Protein AF-A0A956H4W5-F1 (afdb_monomer)

Nearest PDB structures (foldseek):
  6jhk-assembly1_A  TM=6.057E-01  e=5.760E-03  Bacillus subtilis
  6qcm-assembly1_d  TM=6.152E-01  e=5.196E-02  Listeria monocytogenes EGD-e
  3m5c-assembly1_A  TM=5.146E-01  e=3.423E-01  Xanthomonas campestris pv. campestris
  4ils-assembly1_A  TM=4.799E-01  e=8.440E+00  synthetic construct

Solvent-accessible surface area (backbone atoms only — not comparable to full-atom values): 8566 Å² total; per-residue (Å²): 139,81,84,79,77,79,75,80,75,76,72,65,87,76,47,70,51,75,44,60,39,27,44,33,36,46,35,75,52,54,54,48,60,66,40,42,52,54,49,50,53,53,48,51,59,54,18,68,73,63,62,27,29,30,37,42,38,35,40,75,34,71,71,67,70,59,50,73,67,31,48,48,52,53,23,51,47,52,76,76,45,54,55,59,65,31,39,33,36,29,40,71,77,69,52,74,60,53,42,50,52,54,50,52,53,47,49,66,40,42,66,91,51,95,48,53,71,51,68,32,77,40,62,63,63,38,29,49,49,48,52,74,72,38,94,31,78,54,54,46,65,58,41,33,50,52,54,52,53,59,70,73,111

Secondary structure (DSSP, 8-state):
---------------EEEETTEEEEEESS---HHHHHHHHHHHHHHHHHHSSEEEEEEES---SPPPHHHHHHHHHHHHHSSPEEEEEEEE-S-HHHHHHHHHHHHHHHSTTS---EEEESSHHHHHHHHHHHS--SS-HHHHHHHHHHHHH-

Radius of gyration: 15.81 Å; Cα contacts (8 Å, |Δi|>4): 255; chains: 1; bounding box: 32×45×54 Å

Foldseek 3Di:
DDPPPPDPPPQPDWLWDADQQEIEGEAADADDQSNLLVSLVVNQVSCVVVLEHEYEYEDPDCPPPYDPNSLVSLLVSQVPGRYYAAYEYAYADDCVVVFVSVVVSVCSSCVVPPHHYYYDNALLVRLVVRVVRDPRRHHSVSSSVRNVVSVVD

Mean predicted aligned error: 5.59 Å

pLDDT: mean 88.81, std 14.63, range [37.28, 98.62]

Structure (mmCIF, N/CA/C/O backbone):
data_AF-A0A956H4W5-F1
#
_entry.id   AF-A0A956H4W5-F1
#
loop_
_atom_site.group_PDB
_atom_site.id
_atom_site.type_symbol
_atom_site.label_atom_id
_atom_site.label_alt_id
_atom_site.label_comp_id
_atom_site.label_asym_id
_atom_site.label_entity_id
_atom_site.label_seq_id
_atom_site.pdbx_PDB_ins_code
_atom_site.Cartn_x
_atom_site.Cartn_y
_atom_site.Cartn_z
_atom_site.occupancy
_atom_site.B_iso_or_equiv
_atom_site.auth_seq_id
_atom_site.auth_comp_id
_atom_site.auth_asym_id
_atom_site.auth_atom_id
_atom_site.pdbx_PDB_model_num
ATOM 1 N N . MET A 1 1 ? 9.056 26.688 -39.642 1.00 39.94 1 MET A N 1
ATOM 2 C CA . MET A 1 1 ? 7.882 26.020 -39.039 1.00 39.94 1 MET A CA 1
ATOM 3 C C . MET A 1 1 ? 8.343 24.719 -38.399 1.00 39.94 1 MET A C 1
ATOM 5 O O . MET A 1 1 ? 8.492 23.730 -39.100 1.00 39.94 1 MET A O 1
ATOM 9 N N . GLY A 1 2 ? 8.666 24.740 -37.104 1.00 38.41 2 GLY A N 1
ATOM 10 C CA . GLY A 1 2 ? 8.988 23.532 -36.342 1.00 38.41 2 GLY A CA 1
ATOM 11 C C . GLY A 1 2 ? 7.739 23.070 -35.604 1.00 38.41 2 GLY A C 1
ATOM 12 O O . GLY A 1 2 ? 7.255 23.785 -34.730 1.00 38.41 2 GLY A O 1
ATOM 13 N N . ALA A 1 3 ? 7.186 21.922 -35.987 1.00 41.06 3 ALA A N 1
ATOM 14 C CA . ALA A 1 3 ? 6.088 21.306 -35.259 1.00 41.06 3 ALA A CA 1
ATOM 15 C C . ALA A 1 3 ? 6.621 20.817 -33.905 1.00 41.06 3 ALA A C 1
ATOM 17 O O . ALA A 1 3 ? 7.386 19.856 -33.834 1.00 41.06 3 ALA A O 1
ATOM 18 N N . SER A 1 4 ? 6.246 21.516 -32.834 1.00 41.16 4 SER A N 1
ATOM 19 C CA . SER A 1 4 ? 6.482 21.066 -31.466 1.00 41.16 4 SER A CA 1
ATOM 20 C C . SER A 1 4 ? 5.605 19.839 -31.225 1.00 41.16 4 SER A C 1
ATOM 22 O O . SER A 1 4 ? 4.394 19.948 -31.037 1.00 41.16 4 SER A O 1
ATOM 24 N N . SER A 1 5 ? 6.209 18.654 -31.320 1.00 43.09 5 SER A N 1
ATOM 25 C CA . SER A 1 5 ? 5.575 17.381 -30.988 1.00 43.09 5 SER A CA 1
ATOM 26 C C . SER A 1 5 ? 5.311 17.350 -29.483 1.00 43.09 5 SER A C 1
ATOM 28 O O . SER A 1 5 ? 6.154 16.895 -28.709 1.00 43.09 5 SER A O 1
ATOM 30 N N . GLN A 1 6 ? 4.141 17.833 -29.061 1.00 40.66 6 GLN A N 1
ATOM 31 C CA . GLN A 1 6 ? 3.612 17.598 -27.721 1.00 40.66 6 GLN A CA 1
ATOM 32 C C . GLN A 1 6 ? 3.453 16.085 -27.529 1.00 40.66 6 GLN A C 1
ATOM 34 O O . GLN A 1 6 ? 2.461 15.489 -27.944 1.00 40.66 6 GLN A O 1
ATOM 39 N N . ARG A 1 7 ? 4.455 15.441 -26.917 1.00 40.69 7 ARG A N 1
ATOM 40 C CA . ARG A 1 7 ? 4.288 14.091 -26.377 1.00 40.69 7 ARG A CA 1
ATOM 41 C C . ARG A 1 7 ? 3.245 14.205 -25.273 1.00 40.69 7 ARG A C 1
ATOM 43 O O . ARG A 1 7 ? 3.526 14.774 -24.222 1.00 40.69 7 ARG A O 1
ATOM 50 N N . ARG A 1 8 ? 2.040 13.694 -25.523 1.00 37.28 8 ARG A N 1
ATOM 51 C CA . ARG A 1 8 ? 1.097 13.356 -24.456 1.00 37.28 8 ARG A CA 1
ATOM 52 C C . ARG A 1 8 ? 1.816 12.347 -23.564 1.00 37.28 8 ARG A 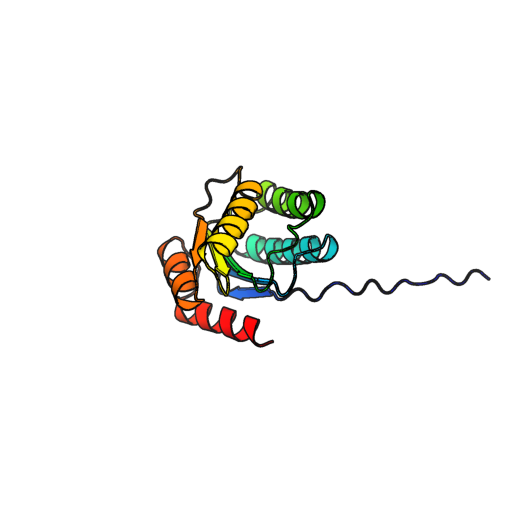C 1
ATOM 54 O O . ARG A 1 8 ? 2.016 11.206 -23.965 1.00 37.28 8 ARG A O 1
ATOM 61 N N . ILE A 1 9 ? 2.282 12.797 -22.407 1.00 39.41 9 ILE A N 1
ATOM 62 C CA . ILE A 1 9 ? 2.703 11.897 -21.340 1.00 39.41 9 ILE A CA 1
ATOM 63 C C . ILE A 1 9 ? 1.389 11.416 -20.731 1.00 39.41 9 ILE A C 1
ATOM 65 O O . ILE A 1 9 ? 0.748 12.153 -19.983 1.00 39.41 9 ILE A O 1
ATOM 69 N N . GLU A 1 10 ? 0.919 10.241 -21.148 1.00 41.47 10 GLU A N 1
ATOM 70 C CA . GLU A 1 10 ? -0.130 9.550 -20.403 1.00 41.47 10 GLU A CA 1
ATOM 71 C C . GLU A 1 10 ? 0.459 9.218 -19.035 1.00 41.47 10 GLU A C 1
ATOM 73 O O . GLU A 1 10 ? 1.359 8.389 -18.911 1.00 41.47 10 GLU A O 1
ATOM 78 N N . VAL A 1 11 ? 0.016 9.952 -18.015 1.00 52.09 11 VAL A N 1
ATOM 79 C CA . VAL A 1 11 ? 0.357 9.638 -16.631 1.00 52.09 11 VAL A CA 1
ATOM 80 C C . VAL A 1 11 ? -0.274 8.278 -16.341 1.00 52.09 11 VAL A C 1
ATOM 82 O O . VAL A 1 11 ? -1.480 8.131 -16.564 1.00 52.09 11 VAL A O 1
ATOM 85 N N . PRO A 1 12 ? 0.497 7.277 -15.887 1.00 59.44 12 PRO A N 1
ATOM 86 C CA . PRO A 1 12 ? -0.064 5.972 -15.587 1.00 59.44 12 PRO A CA 1
ATOM 87 C C . PRO A 1 12 ? -1.204 6.117 -14.575 1.00 59.44 12 PRO A C 1
ATOM 89 O O . PRO A 1 12 ? -1.097 6.859 -13.595 1.00 59.44 12 PRO A O 1
ATOM 92 N N . VAL A 1 13 ? -2.312 5.417 -14.830 1.00 74.50 13 VAL A N 1
ATOM 93 C CA . VAL A 1 13 ? -3.465 5.394 -13.927 1.00 74.50 13 VAL A CA 1
ATOM 94 C C . VAL A 1 13 ? -3.041 4.675 -12.648 1.00 74.50 13 VAL A C 1
ATOM 96 O O . VAL A 1 13 ? -2.997 3.447 -12.595 1.00 74.50 13 VAL A O 1
ATOM 99 N N . ILE A 1 14 ? -2.683 5.443 -11.619 1.00 88.12 14 ILE A N 1
ATOM 100 C CA . ILE A 1 14 ? -2.487 4.910 -10.272 1.00 88.12 14 ILE A CA 1
ATOM 101 C C . ILE A 1 14 ? -3.854 4.587 -9.669 1.00 88.12 14 ILE A C 1
ATOM 103 O O . ILE A 1 14 ? -4.790 5.383 -9.759 1.00 88.12 14 ILE A O 1
ATOM 107 N N . ARG A 1 15 ? -3.978 3.420 -9.037 1.00 92.62 15 ARG A N 1
ATOM 108 C CA . ARG A 1 15 ? -5.190 3.030 -8.310 1.00 92.62 15 ARG A CA 1
ATOM 109 C C . ARG A 1 15 ? -4.938 3.219 -6.830 1.00 92.62 15 ARG A C 1
ATOM 111 O O . ARG A 1 15 ? -4.323 2.372 -6.183 1.00 92.62 15 ARG A O 1
ATOM 118 N N . VAL A 1 16 ? -5.391 4.360 -6.328 1.00 93.88 16 VAL A N 1
ATOM 119 C CA . VAL A 1 16 ? -5.240 4.756 -4.932 1.00 93.88 16 VAL A CA 1
ATOM 120 C C . VAL A 1 16 ? -6.595 5.159 -4.368 1.00 93.88 16 VAL A C 1
ATOM 122 O O . VAL A 1 16 ? -7.345 5.884 -5.017 1.00 93.88 16 VAL A O 1
ATOM 125 N N . ALA A 1 17 ? -6.865 4.737 -3.139 1.00 95.00 17 ALA A N 1
ATOM 126 C CA . ALA A 1 17 ? -7.949 5.236 -2.308 1.00 95.00 17 ALA A CA 1
ATOM 127 C C . ALA A 1 17 ? -7.407 5.650 -0.934 1.00 95.00 17 ALA A C 1
ATOM 129 O O . ALA A 1 17 ? -6.260 5.369 -0.572 1.00 95.00 17 ALA A O 1
ATOM 130 N N . THR A 1 18 ? -8.247 6.329 -0.162 1.00 94.25 18 THR A N 1
ATOM 131 C CA . THR A 1 18 ? -7.941 6.749 1.207 1.00 94.25 18 THR A CA 1
ATOM 132 C C . THR A 1 18 ? -9.079 6.337 2.125 1.00 94.25 18 THR A C 1
ATOM 134 O O . THR A 1 18 ? -10.240 6.558 1.787 1.00 94.25 18 THR A O 1
ATOM 137 N N . CYS A 1 19 ? -8.754 5.784 3.288 1.00 96.69 19 CYS A N 1
ATOM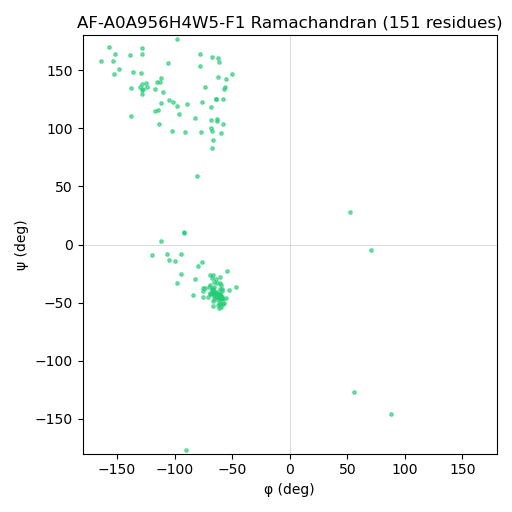 138 C CA . CYS A 1 19 ? -9.717 5.462 4.338 1.00 96.69 19 CYS A CA 1
ATO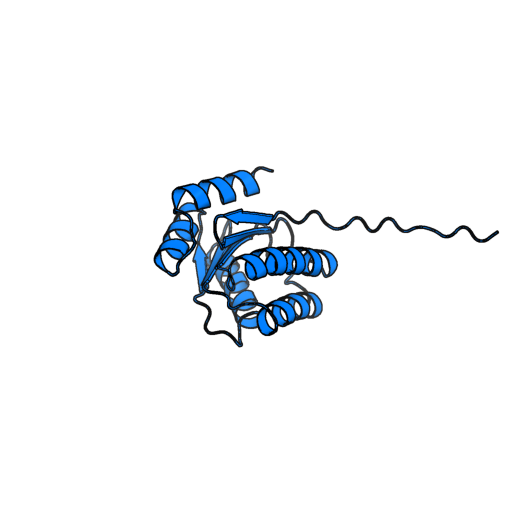M 139 C C . CYS A 1 19 ? -9.092 5.873 5.675 1.00 96.69 19 CYS A C 1
ATOM 141 O O . CYS A 1 19 ? -8.058 5.325 6.053 1.00 96.69 19 CYS A O 1
ATOM 143 N N . GLY A 1 20 ? -9.624 6.912 6.325 1.00 95.75 20 GLY A N 1
ATOM 144 C CA . GLY A 1 20 ? -8.930 7.565 7.441 1.00 95.75 20 GLY A CA 1
ATOM 145 C C . GLY A 1 20 ? -7.527 8.050 7.037 1.00 95.75 20 GLY A C 1
ATOM 146 O O . GLY A 1 20 ? -7.382 8.730 6.017 1.00 95.75 20 GLY A O 1
ATOM 147 N N . ASN A 1 21 ? -6.493 7.669 7.796 1.00 96.62 21 ASN A N 1
ATOM 148 C CA . ASN A 1 21 ? -5.081 7.927 7.458 1.00 96.62 21 ASN A CA 1
ATOM 149 C C . ASN A 1 21 ? -4.419 6.786 6.649 1.00 96.62 21 ASN A C 1
ATOM 151 O O . ASN A 1 21 ? -3.195 6.770 6.487 1.00 96.62 21 ASN A O 1
ATOM 155 N N . VAL A 1 22 ? -5.196 5.816 6.152 1.00 98.12 22 VAL A N 1
ATOM 156 C CA . VAL A 1 22 ? -4.678 4.666 5.402 1.00 98.12 22 VAL A CA 1
ATOM 157 C C . VAL A 1 22 ? -4.602 4.984 3.910 1.00 98.12 22 VAL A C 1
ATOM 159 O O . VAL A 1 22 ? -5.611 5.265 3.259 1.00 98.12 22 VAL A O 1
ATOM 162 N N . HIS A 1 23 ? -3.397 4.891 3.354 1.00 97.38 23 HIS A N 1
ATOM 163 C CA . HIS A 1 23 ? -3.131 4.913 1.922 1.00 97.38 23 HIS A CA 1
ATOM 164 C C . HIS A 1 23 ? -3.361 3.516 1.342 1.00 97.38 23 HIS A C 1
ATOM 166 O O . HIS A 1 23 ? -2.591 2.590 1.609 1.00 97.38 23 HIS A O 1
ATOM 172 N N . VAL A 1 24 ? -4.430 3.356 0.566 1.00 97.88 24 VAL A N 1
ATOM 173 C CA . VAL A 1 24 ? -4.800 2.075 -0.040 1.00 97.88 24 VAL A CA 1
ATOM 174 C C . VAL A 1 24 ? -4.364 2.084 -1.497 1.00 97.88 24 VAL A C 1
ATOM 176 O O . VAL A 1 24 ? -4.789 2.950 -2.256 1.00 97.88 24 VAL A O 1
ATOM 179 N N . VAL A 1 25 ? -3.531 1.126 -1.899 1.00 96.56 25 VAL A N 1
ATOM 180 C CA . VAL A 1 25 ? -2.949 1.061 -3.248 1.00 96.56 25 VAL A CA 1
ATOM 181 C C . VAL A 1 25 ? -3.276 -0.277 -3.894 1.00 96.56 25 VAL A C 1
ATOM 183 O O . VAL A 1 25 ? -3.100 -1.326 -3.277 1.00 96.56 25 VAL A O 1
ATOM 186 N N . HIS A 1 26 ? -3.689 -0.265 -5.161 1.00 95.19 26 HIS A N 1
ATOM 187 C CA . HIS A 1 26 ? -3.801 -1.469 -5.987 1.00 95.19 26 HIS A CA 1
ATOM 188 C C . HIS A 1 26 ? -2.793 -1.432 -7.137 1.00 95.19 26 HIS A C 1
ATOM 190 O O . HIS A 1 26 ? -2.975 -0.747 -8.139 1.00 95.19 26 HIS A O 1
ATOM 196 N N . GLN A 1 27 ? -1.713 -2.195 -6.997 1.00 92.38 27 GLN A N 1
ATOM 197 C CA . GLN A 1 27 ? -0.663 -2.305 -8.002 1.00 92.38 27 GLN A CA 1
ATOM 198 C C . GLN A 1 27 ? -0.957 -3.467 -8.964 1.00 92.38 27 GLN A C 1
ATOM 200 O O . GLN A 1 27 ? -0.636 -4.630 -8.703 1.00 92.38 27 GLN A O 1
ATOM 205 N N . LEU A 1 28 ? -1.556 -3.127 -10.111 1.00 90.75 28 LEU A N 1
ATOM 206 C CA . LEU A 1 28 ? -1.818 -4.052 -11.228 1.00 90.75 28 LEU A CA 1
ATOM 207 C C . LEU A 1 28 ? -0.536 -4.509 -11.944 1.00 90.75 28 LEU A C 1
ATOM 209 O O . LEU A 1 28 ? -0.483 -5.569 -12.574 1.00 90.75 28 LEU A O 1
ATOM 213 N N . GLN A 1 29 ? 0.497 -3.674 -11.880 1.00 90.75 29 GLN A N 1
ATOM 214 C CA . GLN A 1 29 ? 1.774 -3.866 -12.546 1.00 90.75 29 GLN A CA 1
ATOM 215 C C . GLN A 1 29 ? 2.916 -3.475 -11.617 1.00 90.75 29 GLN A C 1
ATOM 217 O O . GLN A 1 29 ? 2.721 -2.755 -10.640 1.00 90.75 29 GLN A O 1
ATOM 222 N N . VAL A 1 30 ? 4.117 -3.927 -11.963 1.00 91.62 30 VAL A N 1
ATOM 223 C CA . VAL A 1 30 ? 5.340 -3.459 -11.314 1.00 91.62 30 VAL A CA 1
ATOM 224 C C . VAL A 1 30 ? 5.490 -1.964 -11.625 1.00 91.62 30 VAL A C 1
ATOM 226 O O . VAL A 1 30 ? 5.479 -1.617 -12.809 1.00 91.62 30 VAL A O 1
ATOM 229 N N . PRO A 1 31 ? 5.619 -1.088 -10.612 1.00 92.25 31 PRO A N 1
ATOM 230 C CA . PRO A 1 31 ? 5.753 0.346 -10.828 1.00 92.25 31 PRO A CA 1
ATOM 231 C C . PRO A 1 31 ? 6.942 0.701 -11.722 1.00 92.25 31 PRO A C 1
ATOM 233 O O . PRO A 1 31 ? 8.059 0.221 -11.511 1.00 92.25 31 PRO A O 1
ATOM 236 N N . ASP A 1 32 ? 6.700 1.582 -12.690 1.00 92.88 32 ASP A N 1
ATOM 237 C CA . ASP A 1 32 ? 7.753 2.344 -13.350 1.00 92.88 32 ASP A CA 1
ATOM 238 C C . ASP A 1 32 ? 7.994 3.672 -12.613 1.00 92.88 32 ASP A C 1
ATOM 240 O O . ASP A 1 32 ? 7.425 3.947 -11.551 1.00 92.88 32 ASP A O 1
ATOM 244 N N . PHE A 1 33 ? 8.893 4.490 -13.153 1.00 91.81 33 PHE A N 1
ATOM 245 C CA . PHE A 1 33 ? 9.303 5.736 -12.516 1.00 91.81 33 PHE A CA 1
ATOM 246 C C . PHE A 1 33 ? 8.163 6.760 -12.406 1.00 91.81 33 PHE A C 1
ATOM 248 O O . PHE A 1 33 ? 8.021 7.411 -11.370 1.00 91.81 33 PHE A O 1
ATOM 255 N N . GLU A 1 34 ? 7.332 6.892 -13.443 1.00 91.94 34 GLU A N 1
ATOM 256 C CA . GLU A 1 34 ? 6.225 7.854 -13.442 1.00 91.94 34 GLU A CA 1
ATOM 257 C C . GLU A 1 34 ? 5.085 7.385 -12.534 1.00 91.94 34 GLU A C 1
ATOM 259 O O . GLU A 1 34 ? 4.526 8.193 -11.790 1.00 91.94 34 GLU A O 1
ATOM 264 N N . TYR A 1 35 ? 4.808 6.077 -12.503 1.00 92.81 35 TYR A N 1
ATOM 265 C CA . TYR A 1 35 ? 3.881 5.473 -11.550 1.00 92.81 35 TYR A CA 1
ATOM 266 C C . TYR A 1 35 ? 4.318 5.755 -10.112 1.00 92.81 35 TYR A C 1
ATOM 268 O O . TYR A 1 35 ? 3.527 6.262 -9.317 1.00 92.81 35 TYR A O 1
ATOM 276 N N . ALA A 1 36 ? 5.585 5.484 -9.783 1.00 94.19 36 ALA A N 1
ATOM 277 C CA . ALA A 1 36 ? 6.108 5.688 -8.436 1.00 94.19 36 ALA A CA 1
ATOM 278 C C . ALA A 1 36 ? 6.004 7.153 -8.000 1.00 94.19 36 ALA A C 1
ATOM 280 O O . ALA A 1 36 ? 5.561 7.442 -6.892 1.00 94.19 36 ALA A O 1
ATOM 281 N N . LYS A 1 37 ? 6.334 8.100 -8.886 1.00 94.56 37 LYS A N 1
ATOM 282 C CA . LYS A 1 37 ? 6.179 9.532 -8.594 1.00 94.56 37 LYS A CA 1
ATOM 283 C C . LYS A 1 37 ? 4.723 9.924 -8.359 1.00 94.56 37 LYS A C 1
ATOM 285 O O . LYS A 1 37 ? 4.447 10.694 -7.438 1.00 94.56 37 LYS A O 1
ATOM 290 N N . ALA A 1 38 ? 3.804 9.413 -9.174 1.00 93.19 38 ALA A N 1
ATOM 291 C CA . ALA A 1 38 ? 2.383 9.698 -9.032 1.00 93.19 38 ALA A CA 1
ATOM 292 C C . ALA A 1 38 ? 1.817 9.125 -7.718 1.00 93.19 38 ALA A C 1
ATOM 294 O O . ALA A 1 38 ? 1.116 9.839 -6.996 1.00 93.19 38 ALA A O 1
ATOM 295 N N . GLU A 1 39 ? 2.165 7.881 -7.372 1.00 94.31 39 GLU A N 1
ATOM 296 C CA . GLU A 1 39 ? 1.784 7.236 -6.108 1.00 94.31 39 GLU A CA 1
ATOM 297 C C . GLU A 1 39 ? 2.340 8.009 -4.905 1.00 94.31 39 GLU A C 1
ATOM 299 O O . GLU A 1 39 ? 1.585 8.405 -4.018 1.00 94.31 39 GLU A O 1
ATOM 304 N N . CYS A 1 40 ? 3.636 8.331 -4.911 1.00 94.75 40 CYS A N 1
ATOM 305 C CA . CYS A 1 40 ? 4.274 9.107 -3.849 1.00 94.75 40 CYS A CA 1
ATOM 306 C C . CYS A 1 40 ? 3.639 10.493 -3.659 1.00 94.75 40 CYS A C 1
ATOM 308 O O . CYS A 1 40 ? 3.477 10.960 -2.530 1.00 94.75 40 CYS A O 1
ATOM 310 N N . ALA A 1 41 ? 3.239 11.161 -4.745 1.00 93.06 41 ALA A N 1
ATOM 311 C CA . ALA A 1 41 ? 2.524 12.431 -4.657 1.00 93.06 41 ALA A CA 1
ATOM 312 C C . ALA A 1 41 ? 1.133 12.268 -4.020 1.00 93.06 41 ALA A C 1
ATOM 314 O O . ALA A 1 41 ? 0.697 13.141 -3.269 1.00 93.06 41 ALA A O 1
ATOM 315 N N . ALA A 1 42 ? 0.432 11.162 -4.295 1.00 91.94 42 ALA A N 1
ATOM 316 C CA . ALA A 1 42 ? -0.836 10.845 -3.642 1.00 91.94 42 ALA A CA 1
ATOM 317 C C . ALA A 1 42 ? -0.648 10.539 -2.149 1.00 91.94 42 ALA A C 1
ATOM 319 O O . ALA A 1 42 ? -1.401 11.063 -1.328 1.00 91.94 42 ALA A O 1
ATOM 320 N N . PHE A 1 43 ? 0.388 9.775 -1.798 1.00 93.94 43 PHE A N 1
ATOM 321 C CA . PHE A 1 43 ? 0.767 9.509 -0.412 1.00 93.94 43 PHE A CA 1
ATOM 322 C C . PHE A 1 43 ? 1.037 10.804 0.363 1.00 93.94 43 PHE A C 1
ATOM 324 O O . PHE A 1 43 ? 0.444 11.015 1.416 1.00 93.94 43 PHE A O 1
ATOM 331 N N . HIS A 1 44 ? 1.859 11.716 -0.170 1.00 92.25 44 HIS A N 1
ATOM 332 C CA . HIS A 1 44 ? 2.170 12.976 0.515 1.00 92.25 44 HIS A CA 1
ATOM 333 C C . HIS A 1 44 ? 0.938 13.851 0.761 1.00 92.25 44 HIS A C 1
ATOM 335 O O . HIS A 1 44 ? 0.844 14.469 1.820 1.00 92.25 44 HIS A O 1
ATOM 341 N N . ARG A 1 45 ? -0.012 13.899 -0.185 1.00 88.75 45 ARG A N 1
ATOM 342 C CA . ARG A 1 45 ? -1.267 14.644 0.011 1.00 88.75 45 ARG A CA 1
ATOM 343 C C . ARG A 1 45 ? -2.061 14.101 1.198 1.00 88.75 45 ARG A C 1
ATOM 345 O O . ARG A 1 45 ? -2.520 14.892 2.013 1.00 88.75 45 ARG A O 1
ATOM 352 N N . LEU A 1 46 ? -2.177 12.776 1.314 1.00 87.62 46 LEU A N 1
ATOM 353 C CA . LEU A 1 46 ? -2.848 12.135 2.447 1.00 87.62 46 LEU A CA 1
ATOM 354 C C . LEU A 1 46 ? -2.080 12.361 3.753 1.00 87.62 46 LEU A C 1
ATOM 356 O O . LEU A 1 46 ? -2.643 12.820 4.741 1.00 87.62 46 LEU A O 1
ATOM 360 N N . ALA A 1 47 ? -0.790 12.040 3.760 1.00 87.81 47 ALA A N 1
ATOM 361 C CA . ALA A 1 47 ? 0.024 12.092 4.964 1.00 87.81 47 ALA A CA 1
ATOM 362 C C . ALA A 1 47 ? 0.150 13.531 5.504 1.00 87.81 47 ALA A C 1
ATOM 364 O O . ALA A 1 47 ? 0.233 13.731 6.712 1.00 87.81 47 ALA A O 1
ATOM 365 N N . GLY A 1 48 ? 0.092 14.546 4.633 1.00 87.94 48 GLY A N 1
ATOM 366 C CA . GLY A 1 48 ? 0.025 15.953 5.032 1.00 87.94 48 GLY A CA 1
ATOM 367 C C . GLY A 1 48 ? -1.272 16.344 5.753 1.00 87.94 48 GLY A C 1
ATOM 368 O O . GLY A 1 48 ? -1.249 17.267 6.560 1.00 87.94 48 GLY A O 1
ATOM 369 N N . GLN A 1 49 ? -2.384 15.641 5.508 1.00 89.94 49 GLN A N 1
ATOM 370 C CA . GLN A 1 49 ? -3.662 15.881 6.189 1.00 89.94 49 GLN A CA 1
ATOM 371 C C . GLN A 1 49 ? -3.667 15.335 7.624 1.00 89.94 49 GLN A C 1
ATOM 373 O O . GLN A 1 49 ? -4.240 15.959 8.512 1.00 89.94 49 GLN A O 1
ATOM 378 N N . TRP A 1 50 ? -3.030 14.184 7.847 1.00 91.00 50 TRP A N 1
ATOM 379 C CA . TRP A 1 50 ? -3.076 13.456 9.123 1.00 91.00 50 TRP A CA 1
ATOM 380 C C . TRP A 1 50 ? -1.779 13.540 9.937 1.00 91.00 50 TRP A C 1
ATOM 382 O O . TRP A 1 50 ? -1.721 13.057 11.064 1.00 91.00 50 TRP A O 1
ATOM 392 N N . GLY A 1 51 ? -0.709 14.104 9.370 1.00 92.38 51 GLY A N 1
ATOM 393 C CA . GLY A 1 51 ? 0.625 14.143 9.982 1.00 92.38 51 GLY A CA 1
ATOM 394 C C . GLY A 1 51 ? 1.339 12.785 10.042 1.00 92.38 51 GLY A C 1
ATOM 395 O O . GLY A 1 51 ? 2.499 12.728 10.439 1.00 92.38 51 GLY A O 1
ATOM 396 N N . SER A 1 52 ? 0.674 11.703 9.637 1.00 94.12 52 SER A N 1
ATOM 397 C CA . SER A 1 52 ? 1.198 10.341 9.500 1.00 94.12 52 SER A CA 1
ATOM 398 C C . SER A 1 52 ? 0.334 9.562 8.506 1.00 94.12 52 SER A C 1
ATOM 400 O O . SER A 1 52 ? -0.735 10.035 8.108 1.00 94.12 52 SER A O 1
ATOM 402 N N . ALA A 1 53 ? 0.779 8.377 8.095 1.00 95.69 53 ALA A N 1
ATOM 403 C CA . ALA A 1 53 ? -0.041 7.490 7.280 1.00 95.69 53 ALA A CA 1
ATOM 404 C C . ALA A 1 53 ? 0.257 6.014 7.551 1.00 95.69 53 ALA A C 1
ATOM 406 O O . ALA A 1 53 ? 1.382 5.628 7.865 1.00 95.69 53 ALA A O 1
ATOM 407 N N . SER A 1 54 ? -0.752 5.176 7.365 1.00 97.50 54 SER A N 1
ATOM 408 C CA . SER A 1 54 ? -0.599 3.720 7.286 1.00 97.50 54 SER A CA 1
ATOM 409 C C . SER A 1 54 ? -0.767 3.290 5.835 1.00 97.50 54 SER A C 1
ATOM 411 O O . SER A 1 54 ? -1.392 4.004 5.054 1.00 97.50 54 SER A O 1
ATOM 413 N N . ILE A 1 55 ? -0.218 2.146 5.433 1.00 98.00 55 ILE A N 1
ATOM 414 C CA . ILE A 1 55 ? -0.264 1.730 4.026 1.00 98.00 55 ILE A CA 1
ATOM 415 C C . ILE A 1 55 ? -0.808 0.309 3.899 1.00 98.00 55 ILE A C 1
ATOM 417 O O . ILE A 1 55 ? -0.287 -0.614 4.523 1.00 98.00 55 ILE A O 1
ATOM 421 N N . LEU A 1 56 ? -1.800 0.131 3.025 1.00 98.38 56 LEU A N 1
ATOM 422 C CA . LEU A 1 56 ? -2.271 -1.169 2.551 1.00 98.38 56 LEU A CA 1
ATOM 423 C C . LEU A 1 56 ? -2.029 -1.254 1.043 1.00 98.38 56 LEU A C 1
ATOM 425 O O . LEU A 1 56 ? -2.644 -0.526 0.269 1.00 98.38 56 LEU A O 1
ATOM 429 N N . MET A 1 57 ? -1.154 -2.161 0.610 1.00 97.38 57 MET A N 1
ATOM 430 C CA . MET A 1 57 ? -0.878 -2.393 -0.811 1.00 97.38 57 MET A CA 1
ATOM 431 C C . MET A 1 57 ? -1.416 -3.746 -1.267 1.00 97.38 57 MET A C 1
ATOM 433 O O . MET A 1 57 ? -1.129 -4.773 -0.660 1.00 97.38 57 MET A O 1
ATOM 437 N N . MET A 1 58 ? -2.142 -3.775 -2.378 1.00 96.19 58 MET A N 1
ATOM 438 C CA . MET A 1 58 ? -2.573 -4.993 -3.059 1.00 96.19 58 MET A CA 1
ATOM 439 C C . MET A 1 58 ? -1.735 -5.193 -4.318 1.00 96.19 58 MET A C 1
ATOM 441 O O . MET A 1 58 ? -1.705 -4.317 -5.179 1.00 96.19 58 MET A O 1
ATOM 445 N N . PHE A 1 59 ? -1.084 -6.347 -4.440 1.00 93.62 59 PHE A N 1
ATOM 446 C CA . PHE A 1 59 ? -0.191 -6.655 -5.554 1.00 93.62 59 PHE A CA 1
ATOM 447 C C . PHE A 1 59 ? -0.778 -7.751 -6.437 1.00 93.62 59 PHE A C 1
ATOM 449 O O . PHE A 1 59 ? -0.965 -8.886 -5.984 1.00 93.62 59 PHE A O 1
ATOM 456 N N . ASP A 1 60 ? -0.968 -7.438 -7.717 1.00 91.25 60 ASP A N 1
ATOM 457 C CA . ASP A 1 60 ? -1.249 -8.455 -8.734 1.00 91.25 60 ASP A CA 1
ATOM 458 C C . ASP A 1 60 ? 0.039 -8.912 -9.440 1.00 91.25 60 ASP A C 1
ATOM 460 O O . ASP A 1 60 ? 0.128 -10.053 -9.898 1.00 91.25 60 ASP A O 1
ATOM 464 N N . LYS A 1 61 ? 1.076 -8.059 -9.479 1.00 88.12 61 LYS A N 1
ATOM 465 C CA . LYS A 1 61 ? 2.405 -8.392 -10.013 1.00 88.12 61 LYS A CA 1
ATOM 466 C C . LYS A 1 61 ? 3.526 -7.846 -9.135 1.00 88.12 61 LYS A C 1
ATOM 468 O O . LYS A 1 61 ? 3.530 -6.682 -8.763 1.00 88.12 61 LYS A O 1
ATOM 473 N N . LEU A 1 62 ? 4.517 -8.699 -8.879 1.00 86.62 62 LEU A N 1
ATOM 474 C CA . LEU A 1 62 ? 5.757 -8.361 -8.162 1.00 86.62 62 LEU A CA 1
ATOM 475 C C . LEU A 1 62 ? 7.014 -8.582 -9.015 1.00 86.62 62 LEU A C 1
ATOM 477 O O . LEU A 1 62 ? 8.112 -8.231 -8.589 1.00 86.62 62 LEU A O 1
ATOM 481 N N . LEU A 1 63 ? 6.854 -9.210 -10.186 1.00 87.81 63 LEU A N 1
ATOM 482 C CA . LEU A 1 63 ? 7.939 -9.564 -11.091 1.00 87.81 63 LEU A CA 1
ATOM 483 C C . LEU A 1 63 ? 7.703 -8.984 -12.496 1.00 87.81 63 LEU A C 1
ATOM 485 O O . LEU A 1 63 ? 6.568 -9.052 -12.982 1.00 87.81 63 LEU A O 1
ATOM 489 N N . PRO A 1 64 ? 8.755 -8.454 -13.158 1.00 88.62 64 PRO A N 1
ATOM 490 C CA . PRO A 1 64 ? 10.134 -8.297 -12.657 1.00 88.62 64 PRO A CA 1
ATOM 491 C C . PRO A 1 64 ? 10.215 -7.358 -11.441 1.00 88.62 64 PRO A C 1
ATOM 493 O O . PRO A 1 64 ? 9.285 -6.609 -11.181 1.00 88.62 64 PRO A O 1
ATOM 496 N N . LEU A 1 65 ? 11.291 -7.415 -10.653 1.00 88.75 65 LEU A N 1
ATOM 497 C CA . LEU A 1 65 ? 11.428 -6.482 -9.530 1.00 88.75 65 LEU A CA 1
ATOM 498 C C . LEU A 1 65 ? 11.492 -5.042 -10.058 1.00 88.75 65 LEU A C 1
ATOM 500 O O . LEU A 1 65 ? 12.113 -4.796 -11.094 1.00 88.75 65 LEU A O 1
ATOM 504 N N . ALA A 1 66 ? 10.910 -4.099 -9.311 1.00 89.75 66 ALA A N 1
ATOM 505 C CA . ALA A 1 66 ? 11.047 -2.671 -9.590 1.00 89.75 66 ALA A CA 1
ATOM 506 C C . ALA A 1 66 ? 12.527 -2.296 -9.779 1.00 89.75 66 ALA A C 1
ATOM 508 O O . ALA A 1 66 ? 13.408 -2.878 -9.142 1.00 89.75 66 ALA A O 1
ATOM 509 N N . THR A 1 67 ? 12.828 -1.331 -10.643 1.00 92.81 67 THR A N 1
ATOM 510 C CA . THR A 1 67 ? 14.219 -0.917 -10.877 1.00 92.81 67 THR A CA 1
ATOM 511 C C . THR A 1 67 ? 14.809 -0.226 -9.636 1.00 92.81 67 THR A C 1
ATOM 513 O O . THR A 1 67 ? 14.064 0.219 -8.754 1.00 92.81 67 THR A O 1
ATOM 516 N N . PRO A 1 68 ? 16.147 -0.121 -9.520 1.00 92.44 68 PRO A N 1
ATOM 517 C CA . PRO A 1 68 ? 16.771 0.664 -8.455 1.00 92.44 68 PRO A CA 1
ATOM 518 C C . PRO A 1 68 ? 16.250 2.104 -8.374 1.00 92.44 68 PRO A C 1
ATOM 520 O O . PRO A 1 68 ? 16.005 2.579 -7.267 1.00 92.44 68 PRO A O 1
ATOM 523 N N . ASP A 1 69 ? 16.006 2.752 -9.516 1.00 93.38 69 ASP A N 1
ATOM 524 C CA . ASP A 1 69 ? 15.518 4.135 -9.578 1.00 93.38 69 ASP A CA 1
ATOM 525 C C . ASP A 1 69 ? 14.106 4.268 -9.004 1.00 93.38 69 ASP A C 1
ATOM 527 O O . A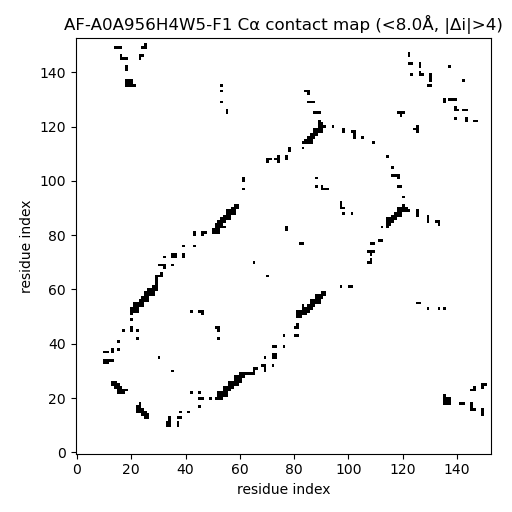SP A 1 69 ? 13.837 5.162 -8.205 1.00 93.38 69 ASP A O 1
ATOM 531 N N . VAL A 1 70 ? 13.216 3.326 -9.326 1.00 94.06 70 VAL A N 1
ATOM 532 C CA . VAL A 1 70 ? 11.863 3.273 -8.754 1.00 94.06 70 VAL A CA 1
ATOM 533 C C . VAL A 1 70 ? 11.922 3.093 -7.236 1.00 94.06 70 VAL A C 1
ATOM 535 O O . VAL A 1 70 ? 11.268 3.823 -6.492 1.00 94.06 70 VAL A O 1
ATOM 538 N N . ARG A 1 71 ? 12.759 2.171 -6.742 1.00 93.94 71 ARG A N 1
ATOM 539 C CA . ARG A 1 71 ? 12.949 1.992 -5.291 1.00 93.94 71 ARG A CA 1
ATOM 540 C C . ARG A 1 71 ? 13.548 3.230 -4.624 1.00 93.94 71 ARG A C 1
ATOM 542 O O . ARG A 1 71 ? 13.239 3.492 -3.463 1.00 93.94 71 ARG A O 1
ATOM 549 N N . ALA A 1 72 ? 14.410 3.971 -5.320 1.00 94.31 72 ALA A N 1
ATOM 550 C CA . ALA A 1 72 ? 14.983 5.214 -4.817 1.00 94.31 72 ALA A CA 1
ATOM 551 C C . ALA A 1 72 ? 13.919 6.312 -4.672 1.00 94.31 72 ALA A C 1
ATOM 553 O O . ALA A 1 72 ? 13.944 7.020 -3.669 1.00 94.31 72 ALA A O 1
ATOM 554 N N . VAL A 1 73 ? 12.953 6.401 -5.598 1.00 96.00 73 VAL A N 1
ATOM 555 C CA . VAL A 1 73 ? 11.801 7.316 -5.483 1.00 96.00 73 VAL A CA 1
ATOM 556 C C . VAL A 1 73 ? 10.993 7.016 -4.223 1.00 96.00 73 VAL A C 1
ATOM 558 O O . VAL A 1 73 ? 10.822 7.903 -3.390 1.00 96.00 73 VAL A O 1
ATOM 561 N N . TYR A 1 74 ? 10.565 5.764 -4.032 1.00 95.50 74 TYR A N 1
ATOM 562 C CA . TYR A 1 74 ? 9.802 5.386 -2.837 1.00 95.50 74 TYR A CA 1
ATOM 563 C C . TYR A 1 74 ? 10.581 5.648 -1.548 1.00 95.50 74 TYR A C 1
ATOM 565 O O . TYR A 1 74 ? 10.050 6.245 -0.617 1.00 95.50 74 TYR A O 1
ATOM 573 N N . ARG A 1 75 ? 11.861 5.262 -1.500 1.00 94.62 75 ARG A N 1
ATOM 574 C CA . ARG A 1 75 ? 12.712 5.502 -0.328 1.00 94.62 75 ARG A CA 1
ATOM 575 C C . ARG A 1 75 ? 12.850 6.990 -0.020 1.00 94.62 75 ARG A C 1
ATOM 577 O O . ARG A 1 75 ? 12.729 7.379 1.131 1.00 94.62 75 ARG A O 1
ATOM 584 N N . HIS A 1 76 ? 13.074 7.824 -1.035 1.00 94.56 76 HIS A N 1
ATOM 585 C CA . HIS A 1 76 ? 13.162 9.270 -0.852 1.00 94.56 76 HIS A CA 1
ATOM 586 C C . HIS A 1 76 ? 11.860 9.846 -0.281 1.00 94.56 76 HIS A C 1
ATOM 588 O O . HIS A 1 76 ? 11.911 10.649 0.647 1.00 94.56 76 HIS A O 1
ATOM 594 N N . THR A 1 77 ? 10.707 9.404 -0.786 1.00 93.94 77 THR A N 1
ATOM 595 C CA . THR A 1 77 ? 9.391 9.798 -0.266 1.00 93.94 77 THR A CA 1
ATOM 596 C C . THR A 1 77 ? 9.190 9.391 1.185 1.00 93.94 77 THR A C 1
ATOM 598 O O . THR A 1 77 ? 8.710 10.195 1.973 1.00 93.94 77 THR A O 1
ATOM 601 N N . VAL A 1 78 ? 9.581 8.173 1.551 1.00 92.25 78 VAL A N 1
ATOM 602 C CA . VAL A 1 78 ? 9.490 7.682 2.930 1.00 92.25 78 VAL A CA 1
ATOM 603 C C . VAL A 1 78 ? 10.424 8.462 3.853 1.00 92.2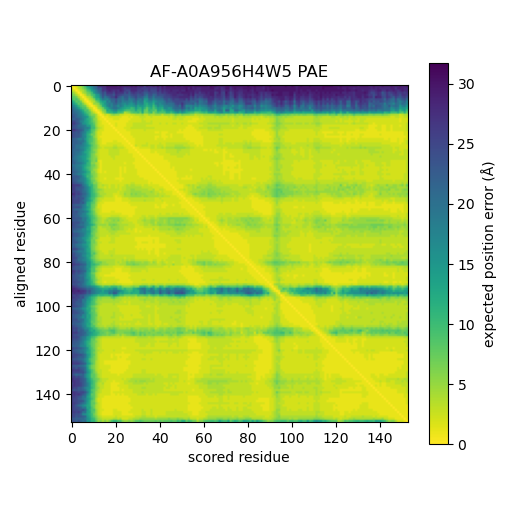5 78 VAL A C 1
ATOM 605 O O . VAL A 1 78 ? 10.006 8.915 4.910 1.00 92.25 78 VAL A O 1
ATOM 608 N N . ASP A 1 79 ? 11.678 8.661 3.452 1.00 92.00 79 ASP A N 1
ATOM 609 C CA . ASP A 1 79 ? 12.700 9.309 4.281 1.00 92.00 79 ASP A CA 1
ATOM 610 C C . ASP A 1 79 ? 12.421 10.799 4.535 1.00 92.00 79 ASP A C 1
ATOM 612 O O . ASP A 1 79 ? 12.855 11.334 5.552 1.00 92.00 79 ASP A O 1
ATOM 616 N N . ASN A 1 80 ? 11.729 11.471 3.611 1.00 90.50 80 ASN A N 1
ATOM 617 C CA . ASN A 1 80 ? 11.431 12.908 3.688 1.00 90.50 80 ASN A CA 1
ATOM 618 C C . ASN A 1 80 ? 9.937 13.198 3.900 1.00 90.50 80 ASN A C 1
ATOM 620 O O . ASN A 1 80 ? 9.518 14.356 3.879 1.00 90.50 80 ASN A O 1
ATOM 624 N N . GLY A 1 81 ? 9.123 12.155 4.047 1.00 87.94 81 GLY A N 1
ATOM 625 C CA . GLY A 1 81 ? 7.687 12.252 4.257 1.00 87.94 81 GLY A CA 1
ATOM 626 C C . GLY A 1 81 ? 7.296 12.143 5.727 1.00 87.94 81 GLY A C 1
ATOM 627 O O . GLY A 1 81 ? 8.144 11.930 6.595 1.00 87.94 81 GLY A O 1
ATOM 628 N N . PRO A 1 82 ? 5.995 12.289 6.021 1.00 87.94 82 PRO A N 1
ATOM 629 C CA . PRO A 1 82 ? 5.482 12.034 7.358 1.00 87.94 82 PRO A CA 1
ATOM 630 C C . PRO A 1 82 ? 5.710 10.570 7.778 1.00 87.94 82 PRO A C 1
ATOM 632 O O . PRO A 1 82 ? 5.838 9.699 6.909 1.00 87.94 82 PRO A O 1
ATOM 635 N N . PRO A 1 83 ? 5.745 10.281 9.091 1.00 93.00 83 PRO A N 1
ATOM 636 C CA . PRO A 1 83 ? 5.956 8.931 9.600 1.00 93.00 83 PRO A CA 1
ATOM 637 C C . PRO A 1 83 ? 4.950 7.920 9.044 1.00 93.00 83 PRO A C 1
ATOM 639 O O . PRO A 1 83 ? 3.760 8.223 8.903 1.00 93.00 83 PRO A O 1
ATOM 642 N N . ILE A 1 84 ? 5.435 6.705 8.778 1.00 95.75 84 ILE A N 1
ATOM 643 C CA . ILE A 1 84 ? 4.587 5.575 8.404 1.00 95.75 84 ILE A CA 1
ATOM 644 C C . ILE A 1 84 ? 4.333 4.716 9.637 1.00 95.75 84 ILE A C 1
ATOM 646 O O . ILE A 1 84 ? 5.266 4.164 10.219 1.00 95.75 84 ILE A O 1
ATOM 650 N N . ASN A 1 85 ? 3.063 4.583 10.015 1.00 96.50 85 ASN A N 1
ATOM 651 C CA . ASN A 1 85 ? 2.673 3.892 11.245 1.00 96.50 85 ASN A CA 1
ATOM 652 C C . ASN A 1 85 ? 2.775 2.370 11.103 1.00 96.50 85 ASN A C 1
ATOM 654 O O . ASN A 1 85 ? 3.214 1.687 12.024 1.00 96.50 85 ASN A O 1
ATOM 658 N N . ALA A 1 86 ? 2.377 1.844 9.944 1.00 97.81 86 ALA A N 1
ATOM 659 C CA . ALA A 1 86 ? 2.481 0.437 9.580 1.00 97.81 86 ALA A CA 1
ATOM 660 C C . ALA A 1 86 ? 2.308 0.261 8.066 1.00 97.81 86 ALA A C 1
ATOM 662 O O . ALA A 1 86 ? 1.699 1.090 7.383 1.00 97.81 86 ALA A O 1
ATOM 663 N N . TRP A 1 87 ? 2.817 -0.854 7.549 1.00 98.06 87 TRP A N 1
ATOM 664 C CA . TRP A 1 87 ? 2.626 -1.274 6.166 1.00 98.06 87 TRP A CA 1
ATOM 665 C C . TRP A 1 87 ? 2.127 -2.716 6.113 1.00 98.06 87 TRP A C 1
ATOM 667 O O . TRP A 1 87 ? 2.690 -3.612 6.749 1.00 98.06 87 TRP A O 1
ATOM 677 N N . CYS A 1 88 ? 1.100 -2.974 5.309 1.00 98.06 88 CYS A N 1
ATOM 678 C CA . CYS A 1 88 ? 0.725 -4.329 4.947 1.00 98.06 88 CYS A CA 1
ATOM 679 C C . CYS A 1 88 ? 0.572 -4.528 3.442 1.00 98.06 88 CYS A C 1
ATOM 681 O O . CYS A 1 88 ? 0.168 -3.640 2.694 1.00 98.06 88 CYS A O 1
ATOM 683 N N . GLY A 1 89 ? 0.908 -5.741 3.010 1.00 97.06 89 GLY A N 1
ATOM 684 C CA . GLY A 1 89 ? 0.740 -6.199 1.638 1.00 97.06 89 GLY A CA 1
ATOM 685 C C . GLY A 1 89 ? -0.332 -7.278 1.530 1.00 97.06 89 GLY A C 1
ATOM 686 O O . GLY A 1 89 ? -0.412 -8.161 2.380 1.00 97.06 89 GLY A O 1
ATOM 687 N N . VAL A 1 90 ? -1.108 -7.271 0.454 1.00 96.38 90 VAL A N 1
ATOM 688 C CA . VAL A 1 90 ? -1.995 -8.363 0.046 1.00 96.38 90 VAL A CA 1
ATOM 689 C C . VAL A 1 90 ? -1.472 -8.909 -1.272 1.00 96.38 90 VAL A C 1
ATOM 691 O O . VAL A 1 90 ? -1.466 -8.202 -2.278 1.00 96.38 90 VAL A O 1
ATOM 694 N N . VAL A 1 91 ? -1.034 -10.165 -1.279 1.00 92.50 91 VAL A N 1
ATOM 695 C CA . VAL A 1 91 ? -0.510 -10.824 -2.485 1.00 92.50 91 VAL A CA 1
ATOM 696 C C . VAL A 1 91 ? -1.395 -12.011 -2.857 1.00 92.50 91 VAL A C 1
ATOM 698 O O . VAL A 1 91 ? -1.767 -12.820 -2.004 1.00 92.50 91 VAL A O 1
ATOM 701 N N . GLY A 1 92 ? -1.745 -12.123 -4.139 1.00 77.94 92 GLY A N 1
ATOM 702 C CA . GLY A 1 92 ? -2.395 -13.320 -4.677 1.00 77.94 92 GLY A CA 1
ATOM 703 C C . GLY A 1 92 ? -1.399 -14.466 -4.917 1.00 77.94 92 GLY A C 1
ATOM 704 O O . GLY A 1 92 ? -0.218 -14.234 -5.170 1.00 77.94 92 GLY A O 1
ATOM 705 N N . GLY A 1 93 ? -1.868 -15.720 -4.885 1.00 67.38 93 GLY A N 1
ATOM 706 C CA . GLY A 1 93 ? -1.105 -16.886 -5.365 1.00 67.38 93 GLY A CA 1
ATOM 707 C C . GLY A 1 93 ? -0.172 -17.567 -4.347 1.00 67.38 93 GLY A C 1
ATOM 708 O O . GLY A 1 93 ? -0.504 -17.701 -3.168 1.00 67.38 93 GLY A O 1
ATOM 709 N N . ALA A 1 94 ? 0.974 -18.080 -4.825 1.00 63.25 94 ALA A N 1
ATOM 710 C CA . ALA A 1 94 ? 1.952 -18.855 -4.047 1.00 63.25 94 ALA A CA 1
ATOM 711 C C . ALA A 1 94 ? 2.655 -17.984 -2.989 1.00 63.25 94 ALA A C 1
ATOM 713 O O . ALA A 1 94 ? 3.765 -17.481 -3.179 1.00 63.25 94 ALA A O 1
ATOM 714 N N . MET A 1 95 ? 1.977 -17.822 -1.854 1.00 68.62 95 MET A N 1
ATOM 715 C CA . MET A 1 95 ? 2.319 -16.898 -0.772 1.00 68.62 95 MET A CA 1
ATOM 716 C C . MET A 1 95 ? 3.776 -16.901 -0.330 1.00 68.62 95 MET A C 1
ATOM 718 O O . MET A 1 95 ? 4.282 -15.839 -0.005 1.00 68.62 95 MET A O 1
ATOM 722 N N . GLY A 1 96 ? 4.458 -18.049 -0.315 1.00 78.31 96 GLY A N 1
ATOM 723 C CA . GLY A 1 96 ? 5.829 -18.123 0.198 1.00 78.31 96 GLY A CA 1
ATOM 724 C C . GLY A 1 96 ? 6.799 -17.210 -0.555 1.00 78.31 96 GLY A C 1
ATOM 725 O O . GLY A 1 96 ? 7.545 -16.458 0.064 1.00 78.31 96 GLY A O 1
ATOM 726 N N . MET A 1 97 ? 6.748 -17.230 -1.889 1.00 85.06 97 MET A N 1
ATOM 727 C CA . MET A 1 97 ? 7.657 -16.441 -2.723 1.00 85.06 97 MET A CA 1
ATOM 728 C C . MET A 1 97 ? 7.168 -15.002 -2.907 1.00 85.06 97 MET A C 1
ATOM 730 O O . MET A 1 97 ? 7.948 -14.063 -2.792 1.00 85.06 97 MET A O 1
ATOM 734 N N . ALA A 1 98 ? 5.873 -14.806 -3.164 1.00 87.25 98 ALA A N 1
ATOM 735 C CA . ALA A 1 98 ? 5.327 -13.463 -3.348 1.00 87.25 98 ALA A CA 1
ATOM 736 C C . ALA A 1 98 ? 5.465 -12.619 -2.068 1.00 87.25 98 ALA A C 1
ATOM 738 O O . ALA A 1 98 ? 5.903 -11.471 -2.125 1.00 87.25 98 ALA A O 1
ATOM 739 N N . ALA A 1 99 ? 5.173 -13.201 -0.898 1.00 89.44 99 ALA A N 1
ATOM 740 C CA . ALA A 1 99 ? 5.313 -12.496 0.370 1.00 89.44 99 ALA A CA 1
ATOM 741 C C . ALA A 1 99 ? 6.772 -12.194 0.715 1.00 89.44 99 ALA A C 1
ATOM 743 O O . ALA A 1 99 ? 7.046 -11.108 1.224 1.00 89.44 99 ALA A O 1
ATOM 744 N N . SER A 1 100 ? 7.711 -13.106 0.429 1.00 90.62 100 SER A N 1
ATOM 745 C CA . SER A 1 100 ? 9.131 -12.851 0.689 1.00 90.62 100 SER A CA 1
ATOM 746 C C . SER A 1 100 ? 9.674 -11.730 -0.198 1.00 90.62 100 SER A C 1
ATOM 748 O O . SER A 1 100 ? 10.366 -10.849 0.308 1.00 90.62 100 SER A O 1
ATOM 750 N N . ILE A 1 101 ? 9.290 -11.694 -1.479 1.00 91.31 101 ILE A N 1
ATOM 751 C CA . ILE A 1 101 ? 9.655 -10.613 -2.404 1.00 91.31 101 ILE A CA 1
ATOM 752 C C . ILE A 1 101 ? 9.077 -9.277 -1.929 1.00 91.31 101 ILE A C 1
ATOM 754 O O . ILE A 1 101 ? 9.827 -8.313 -1.778 1.00 91.31 101 ILE A O 1
ATOM 758 N N . ALA A 1 102 ? 7.770 -9.218 -1.657 1.00 92.06 102 ALA A N 1
ATOM 759 C CA . ALA A 1 102 ? 7.113 -7.992 -1.206 1.00 92.06 102 ALA A CA 1
ATOM 760 C C . ALA A 1 102 ? 7.732 -7.471 0.102 1.00 92.06 102 ALA A C 1
ATOM 762 O O . ALA A 1 102 ? 8.072 -6.294 0.200 1.00 92.06 102 ALA A O 1
ATOM 763 N N . THR A 1 103 ? 7.966 -8.362 1.071 1.00 92.25 103 THR A N 1
ATOM 764 C CA . THR A 1 103 ? 8.606 -8.013 2.350 1.00 92.25 103 THR A CA 1
ATOM 765 C C . THR A 1 103 ? 10.039 -7.524 2.146 1.00 92.25 103 THR A C 1
ATOM 767 O O . THR A 1 103 ? 10.446 -6.549 2.769 1.00 92.25 103 THR A O 1
ATOM 770 N N . HIS A 1 104 ? 10.810 -8.158 1.258 1.00 91.75 104 HIS A N 1
ATOM 771 C CA . HIS A 1 104 ? 12.181 -7.740 0.968 1.00 91.75 104 HIS A CA 1
ATOM 772 C C . HIS A 1 104 ? 12.235 -6.343 0.339 1.00 91.75 104 HIS A C 1
ATOM 774 O O . HIS A 1 104 ? 13.040 -5.515 0.760 1.00 91.75 104 HIS A O 1
ATOM 780 N N . ILE A 1 105 ? 11.366 -6.057 -0.636 1.00 90.62 105 ILE A N 1
ATOM 781 C CA . ILE A 1 105 ? 11.272 -4.726 -1.254 1.00 90.62 105 ILE A CA 1
ATOM 782 C C . ILE A 1 105 ? 10.860 -3.687 -0.206 1.00 90.62 105 ILE A C 1
ATOM 784 O O . ILE A 1 105 ? 11.512 -2.649 -0.095 1.00 90.62 105 ILE A O 1
ATOM 788 N N . ALA A 1 106 ? 9.826 -3.977 0.590 1.00 91.69 106 ALA A N 1
ATOM 789 C CA . ALA A 1 106 ? 9.357 -3.091 1.651 1.00 91.69 106 ALA A CA 1
ATOM 790 C C . ALA A 1 106 ? 10.475 -2.791 2.661 1.00 91.69 106 ALA A C 1
ATOM 792 O O . ALA A 1 106 ? 10.751 -1.630 2.940 1.00 91.69 106 ALA A O 1
ATOM 793 N N . ALA A 1 107 ? 11.212 -3.805 3.119 1.00 91.69 107 ALA A N 1
ATOM 794 C CA . ALA A 1 107 ? 12.336 -3.621 4.034 1.00 91.69 107 ALA A CA 1
ATOM 795 C C . ALA A 1 107 ? 13.453 -2.742 3.446 1.00 91.69 107 ALA A C 1
ATOM 797 O O . ALA A 1 107 ? 14.090 -1.992 4.179 1.00 91.69 107 ALA A O 1
ATOM 798 N N . GLN A 1 108 ? 13.691 -2.794 2.130 1.00 91.25 108 GLN A N 1
ATOM 799 C CA . GLN A 1 108 ? 14.640 -1.891 1.475 1.00 91.25 108 GLN A CA 1
ATOM 800 C C . GLN A 1 108 ? 14.138 -0.444 1.420 1.00 91.25 108 GLN A C 1
ATOM 802 O O . GLN A 1 108 ? 14.952 0.473 1.513 1.00 91.25 108 GLN A O 1
ATOM 807 N N . VAL A 1 109 ? 12.835 -0.240 1.219 1.00 92.44 109 VAL A N 1
ATOM 808 C CA . VAL A 1 109 ? 12.212 1.089 1.132 1.00 92.44 109 VAL A CA 1
ATOM 809 C C . VAL A 1 109 ? 12.097 1.727 2.516 1.00 92.44 109 VAL A C 1
ATOM 811 O O . VAL A 1 109 ? 12.475 2.881 2.686 1.00 92.44 109 VAL A O 1
ATOM 814 N N . PHE A 1 110 ? 11.654 0.963 3.512 1.00 90.38 110 PHE A N 1
ATOM 815 C CA . PHE A 1 110 ? 11.408 1.433 4.874 1.00 90.38 110 PHE A CA 1
ATOM 816 C C . PHE A 1 110 ? 12.617 1.265 5.803 1.00 90.38 110 PHE A C 1
ATOM 818 O O . PHE A 1 110 ? 12.481 1.469 6.999 1.00 90.38 110 PHE A O 1
ATOM 825 N N . SER A 1 111 ? 13.811 0.926 5.300 1.00 86.56 111 SER A N 1
ATOM 826 C CA . SER A 1 111 ? 14.967 0.509 6.123 1.00 86.56 111 SER A CA 1
ATOM 827 C C . SER A 1 111 ? 15.388 1.489 7.229 1.00 86.56 111 SER A C 1
ATOM 829 O O . SER A 1 111 ? 16.090 1.100 8.158 1.00 86.56 111 SER A O 1
ATOM 831 N N . ARG A 1 112 ? 15.039 2.773 7.096 1.00 85.38 112 ARG A N 1
ATOM 832 C CA . ARG A 1 112 ? 15.378 3.844 8.049 1.00 85.38 112 ARG A CA 1
ATOM 833 C C . ARG A 1 112 ? 14.280 4.117 9.078 1.00 85.38 112 ARG A C 1
ATOM 835 O O . ARG A 1 112 ? 14.516 4.862 10.024 1.00 85.38 112 ARG A O 1
ATOM 842 N N . GLN A 1 113 ? 13.110 3.511 8.912 1.00 81.88 113 GLN A N 1
ATOM 843 C CA . GLN A 1 113 ? 11.977 3.610 9.820 1.00 81.88 113 GLN A CA 1
ATOM 844 C C . GLN A 1 113 ? 11.696 2.224 10.423 1.00 81.88 113 GLN A C 1
ATOM 846 O O . GLN A 1 113 ? 11.766 1.206 9.739 1.00 81.88 113 GLN A O 1
ATOM 851 N N . GLN A 1 114 ? 11.362 2.157 11.712 1.00 87.25 114 GLN A N 1
ATOM 852 C CA . GLN A 1 114 ? 10.956 0.898 12.352 1.00 87.25 114 GLN A CA 1
ATOM 853 C C . GLN A 1 114 ? 9.480 0.594 12.053 1.00 87.25 114 GLN A C 1
ATOM 855 O O . GLN A 1 114 ? 8.662 0.511 12.962 1.00 87.25 114 GLN A O 1
ATOM 860 N N . VAL A 1 115 ? 9.129 0.479 10.769 1.00 94.25 115 VAL A N 1
ATOM 861 C CA . VAL A 1 115 ? 7.743 0.270 10.326 1.00 94.25 115 VAL A CA 1
ATOM 862 C C . VAL A 1 115 ? 7.343 -1.189 10.567 1.00 94.25 115 VAL A C 1
ATOM 864 O O . VAL A 1 115 ? 7.987 -2.090 10.018 1.00 94.25 115 VAL A O 1
ATOM 867 N N . PRO A 1 116 ? 6.273 -1.466 11.335 1.00 96.25 116 PRO A N 1
ATOM 868 C CA . PRO A 1 116 ? 5.655 -2.783 11.371 1.00 96.25 116 PRO A CA 1
ATOM 869 C C . PRO A 1 116 ? 5.209 -3.188 9.964 1.00 96.25 116 PRO A C 1
ATOM 871 O O . PRO A 1 116 ? 4.460 -2.465 9.308 1.00 96.25 116 PRO A O 1
ATOM 874 N N . MET A 1 117 ? 5.667 -4.349 9.497 1.00 96.69 117 MET A N 1
ATOM 875 C CA . MET A 1 117 ? 5.402 -4.836 8.143 1.00 96.69 117 MET A CA 1
ATOM 876 C C . MET A 1 117 ? 4.839 -6.249 8.164 1.00 96.69 117 MET A C 1
ATOM 878 O O . MET A 1 117 ? 5.396 -7.130 8.824 1.00 96.69 117 MET A O 1
ATOM 882 N N . ARG A 1 118 ? 3.775 -6.504 7.393 1.00 96.62 118 ARG A N 1
ATOM 883 C CA . ARG A 1 118 ? 3.253 -7.867 7.225 1.00 96.62 118 ARG A CA 1
ATOM 884 C C . ARG A 1 118 ? 2.541 -8.084 5.895 1.00 96.62 118 ARG A C 1
ATOM 886 O O . ARG A 1 118 ? 1.886 -7.194 5.373 1.00 96.62 118 ARG A O 1
ATOM 893 N N . VAL A 1 119 ? 2.639 -9.297 5.354 1.00 96.06 119 VAL A N 1
ATOM 894 C CA . VAL A 1 119 ? 1.959 -9.685 4.111 1.00 96.06 119 VAL A CA 1
ATOM 895 C C . VAL A 1 119 ? 0.882 -10.732 4.385 1.00 96.06 119 VAL A C 1
ATOM 897 O O . VAL A 1 119 ? 1.085 -11.666 5.164 1.00 96.06 119 VAL A O 1
ATOM 900 N N . PHE A 1 120 ? -0.256 -10.588 3.713 1.00 95.94 120 PHE A N 1
ATOM 901 C CA . PHE A 1 120 ? -1.463 -11.388 3.871 1.00 95.94 120 PHE A CA 1
ATOM 902 C C . PHE A 1 120 ? -1.967 -11.934 2.535 1.00 95.94 120 PHE A C 1
ATOM 904 O O . PHE A 1 120 ? -1.604 -11.458 1.459 1.00 95.94 120 PHE A O 1
ATOM 911 N N . ARG A 1 121 ? -2.847 -12.938 2.622 1.00 93.31 121 ARG A N 1
ATOM 912 C CA . ARG A 1 121 ? -3.557 -13.514 1.466 1.00 93.31 121 ARG A CA 1
ATOM 913 C C . ARG A 1 121 ? -4.785 -12.710 1.069 1.00 93.31 121 ARG A C 1
ATOM 915 O O . ARG A 1 121 ? -5.211 -12.764 -0.079 1.00 93.31 121 ARG A O 1
ATOM 922 N N . THR A 1 122 ? -5.413 -12.053 2.039 1.00 95.19 122 THR A N 1
ATOM 923 C CA . THR A 1 122 ? -6.756 -11.497 1.881 1.00 95.19 122 THR A CA 1
ATOM 924 C C . THR A 1 122 ? -6.831 -10.094 2.463 1.00 95.19 122 THR A C 1
ATOM 926 O O . THR A 1 122 ? -6.142 -9.782 3.435 1.00 95.19 122 THR A O 1
ATOM 929 N N . ILE A 1 123 ? -7.688 -9.266 1.861 1.00 97.38 123 ILE A N 1
ATOM 930 C CA . ILE A 1 123 ? -7.954 -7.895 2.308 1.00 97.38 123 ILE A CA 1
ATOM 931 C C . ILE A 1 123 ? -8.471 -7.874 3.759 1.00 97.38 123 ILE A C 1
ATOM 933 O O . ILE A 1 123 ? -7.889 -7.132 4.545 1.00 97.38 123 ILE A O 1
ATOM 937 N N . PRO A 1 124 ? -9.443 -8.718 4.179 1.00 98.06 124 PRO A N 1
ATOM 938 C CA . PRO A 1 124 ? -9.930 -8.699 5.562 1.00 98.06 124 PRO A CA 1
ATOM 939 C C . PRO A 1 124 ? -8.846 -8.969 6.608 1.00 98.06 124 PRO A C 1
ATOM 941 O O . PRO A 1 124 ? -8.793 -8.297 7.630 1.00 98.06 124 PRO A O 1
ATOM 944 N N . GLN A 1 125 ? -7.927 -9.905 6.341 1.00 97.50 125 GLN A N 1
ATOM 945 C CA . GLN A 1 125 ? -6.815 -10.180 7.258 1.00 97.50 125 GLN A CA 1
ATOM 946 C C . GLN A 1 125 ? -5.840 -9.003 7.363 1.00 97.50 125 GLN A C 1
ATOM 948 O O . GLN A 1 125 ? -5.330 -8.729 8.447 1.00 97.50 125 GLN A O 1
ATOM 953 N N . ALA A 1 126 ? -5.564 -8.335 6.241 1.00 98.00 126 ALA A N 1
ATOM 954 C CA . ALA A 1 126 ? -4.679 -7.178 6.212 1.00 98.00 126 ALA A CA 1
ATOM 955 C C . ALA A 1 126 ? -5.298 -5.969 6.921 1.00 98.00 126 ALA A C 1
ATOM 957 O O . ALA A 1 126 ? -4.595 -5.307 7.678 1.00 98.00 126 ALA A O 1
ATOM 958 N N . ALA A 1 127 ? -6.595 -5.724 6.706 1.00 98.50 127 ALA A N 1
ATOM 959 C CA . ALA A 1 127 ? -7.336 -4.648 7.352 1.00 98.50 127 ALA A CA 1
ATOM 960 C C . ALA A 1 127 ? -7.353 -4.830 8.873 1.00 98.50 127 ALA A C 1
ATOM 962 O O . ALA A 1 127 ? -6.833 -3.967 9.572 1.00 98.50 127 ALA A O 1
ATOM 963 N N . ALA A 1 128 ? -7.807 -5.991 9.359 1.00 98.50 128 ALA A N 1
ATOM 964 C CA . ALA A 1 128 ? -7.877 -6.284 10.792 1.00 98.50 128 ALA A CA 1
ATOM 965 C C . ALA A 1 128 ? -6.512 -6.227 11.493 1.00 98.50 128 ALA A C 1
ATOM 967 O O . ALA A 1 128 ? -6.393 -5.820 12.647 1.00 98.50 128 ALA A O 1
ATOM 968 N N . TRP A 1 129 ? -5.443 -6.640 10.804 1.00 98.62 129 TRP A N 1
ATOM 969 C CA . TRP A 1 129 ? -4.103 -6.485 11.356 1.00 98.62 129 TRP A CA 1
ATOM 970 C C . TRP A 1 129 ? -3.669 -5.022 11.415 1.00 98.62 129 TRP A C 1
ATOM 972 O O . TRP A 1 129 ? -3.070 -4.622 12.409 1.00 98.62 129 TRP A O 1
ATOM 982 N N . LEU A 1 130 ? -3.934 -4.235 10.370 1.00 98.38 130 LEU A N 1
ATOM 983 C CA . LEU A 1 130 ? -3.478 -2.850 10.289 1.00 98.38 130 LEU A CA 1
ATOM 984 C C . LEU A 1 130 ? -4.168 -1.976 11.345 1.00 98.38 130 LEU A C 1
ATOM 986 O O . LEU A 1 130 ? -3.485 -1.290 12.101 1.00 98.38 130 LEU A O 1
ATOM 990 N N . THR A 1 131 ? -5.493 -2.071 11.453 1.00 98.00 131 THR A N 1
ATOM 991 C CA . THR A 1 131 ? -6.308 -1.352 12.449 1.00 98.00 131 THR A CA 1
ATOM 992 C C . THR A 1 131 ? -6.014 -1.804 13.881 1.00 98.00 131 THR A C 1
ATOM 994 O O . THR A 1 131 ? -6.030 -0.997 14.806 1.00 98.00 131 THR A O 1
ATOM 997 N N . GLY A 1 132 ? -5.667 -3.081 14.078 1.00 98.00 132 GLY A N 1
ATOM 998 C CA . GLY A 1 132 ? -5.202 -3.601 15.365 1.00 98.00 132 GLY A CA 1
ATOM 999 C C . GLY A 1 132 ? -3.753 -3.233 15.721 1.00 98.00 132 GLY A C 1
ATOM 1000 O O . GLY A 1 132 ? -3.352 -3.401 16.871 1.00 98.00 132 GLY A O 1
ATOM 1001 N N . THR A 1 133 ? -2.953 -2.758 14.758 1.00 98.06 133 THR A N 1
ATOM 1002 C CA . THR A 1 133 ? -1.527 -2.425 14.951 1.00 98.06 133 THR A CA 1
ATOM 1003 C C . THR A 1 133 ? -1.305 -0.931 15.186 1.00 98.06 133 THR A C 1
ATOM 1005 O O . THR A 1 133 ? -0.389 -0.562 15.920 1.00 98.06 133 THR A O 1
ATOM 1008 N N . CYS A 1 134 ? -2.116 -0.064 14.579 1.00 96.19 134 CYS A N 1
ATOM 1009 C CA . CYS A 1 134 ? -1.979 1.389 14.679 1.00 96.19 134 CYS A CA 1
ATOM 1010 C C . CYS A 1 134 ? -3.324 2.112 14.521 1.00 96.19 134 CYS A C 1
ATOM 1012 O O . CYS A 1 134 ? -4.278 1.552 13.992 1.00 96.19 134 CYS A O 1
ATOM 1014 N N . GLU A 1 135 ? -3.384 3.385 14.922 1.00 94.81 135 GLU A N 1
ATOM 1015 C CA . GLU A 1 135 ? -4.561 4.230 14.701 1.00 94.81 135 GLU A CA 1
ATOM 1016 C C . GLU A 1 135 ? -4.742 4.538 13.206 1.00 94.81 135 GLU A C 1
ATOM 1018 O O . GLU A 1 135 ? -3.877 5.147 12.569 1.00 94.81 135 GLU A O 1
ATOM 1023 N N . THR A 1 136 ? -5.876 4.107 12.649 1.00 95.38 136 THR A N 1
ATOM 1024 C CA . THR A 1 136 ? -6.209 4.246 11.222 1.00 95.38 136 THR A CA 1
ATOM 1025 C C . THR A 1 136 ? -7.234 5.339 10.920 1.00 95.38 136 THR A C 1
ATOM 1027 O O . THR A 1 136 ? -7.411 5.705 9.761 1.00 95.38 136 THR A O 1
ATOM 1030 N N . HIS A 1 137 ? -7.929 5.861 11.939 1.00 95.88 137 HIS A N 1
ATOM 1031 C CA . HIS A 1 137 ? -9.098 6.750 11.798 1.00 95.88 137 HIS A CA 1
ATOM 1032 C C . HIS A 1 137 ? -10.209 6.193 10.883 1.00 95.88 137 HIS A C 1
ATOM 1034 O O . HIS A 1 137 ? -10.953 6.948 10.260 1.00 95.88 137 HIS A O 1
ATOM 1040 N N . CYS A 1 138 ? -10.307 4.868 10.800 1.00 96.94 138 CYS A N 1
ATOM 1041 C CA . CYS A 1 138 ? -11.376 4.129 10.138 1.00 96.94 138 CYS A CA 1
ATOM 1042 C C . CYS A 1 138 ? -11.511 2.748 10.786 1.00 96.94 138 CYS A C 1
ATOM 1044 O O . CYS A 1 138 ? -10.558 2.245 11.388 1.00 96.94 138 CYS A O 1
ATOM 1046 N N . SER A 1 139 ? -12.675 2.131 10.644 1.00 98.00 139 SER A N 1
ATOM 1047 C CA . SER A 1 139 ? -12.92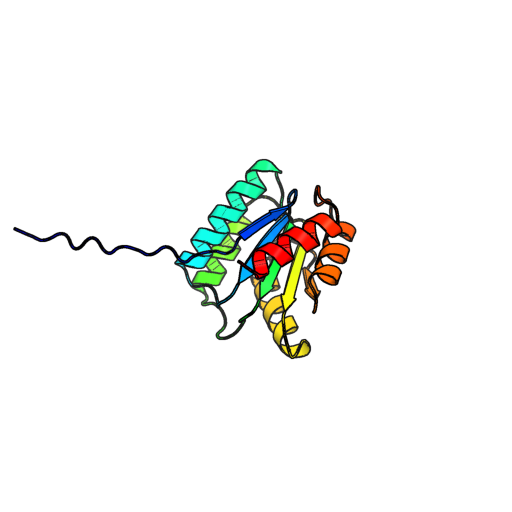4 0.747 11.049 1.00 98.00 139 SER A CA 1
ATOM 1048 C C . SER A 1 139 ? -12.362 -0.270 10.048 1.00 98.00 139 SER A C 1
ATOM 1050 O O . SER A 1 139 ? -12.068 0.053 8.893 1.00 98.00 139 SER A O 1
ATOM 1052 N N . ASP A 1 140 ? -12.248 -1.525 10.492 1.00 97.62 140 ASP A N 1
ATOM 1053 C CA . ASP A 1 140 ? -11.865 -2.669 9.657 1.00 97.62 140 ASP A CA 1
ATOM 1054 C C . ASP A 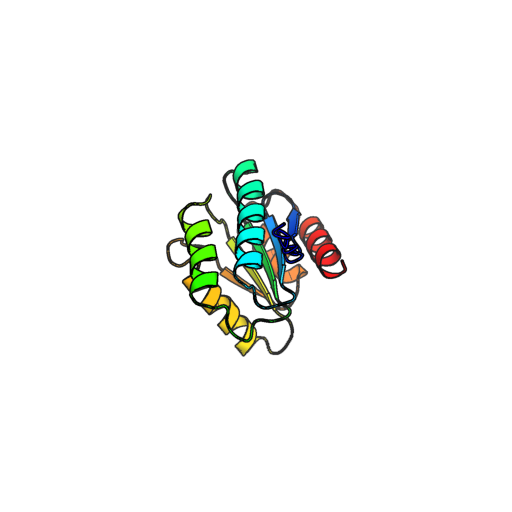1 140 ? -12.790 -2.802 8.442 1.00 97.62 140 ASP A C 1
ATOM 1056 O O . ASP A 1 140 ? -12.315 -2.959 7.318 1.00 97.62 140 ASP A O 1
ATOM 1060 N N . ASP A 1 141 ? -14.104 -2.695 8.659 1.00 98.12 141 ASP A N 1
ATOM 1061 C CA . ASP A 1 141 ? -15.118 -2.874 7.618 1.00 98.12 141 ASP A CA 1
ATOM 1062 C C . ASP A 1 141 ? -15.053 -1.764 6.560 1.00 98.12 141 ASP A C 1
ATOM 1064 O O . ASP A 1 141 ? -15.121 -2.050 5.362 1.00 98.12 141 ASP A O 1
ATOM 1068 N N . GLU A 1 142 ? -14.852 -0.508 6.976 1.00 98.25 142 GLU A N 1
ATOM 1069 C CA . GLU A 1 142 ? -14.652 0.618 6.053 1.00 98.25 142 GLU A CA 1
ATOM 1070 C C . GLU A 1 142 ? -13.395 0.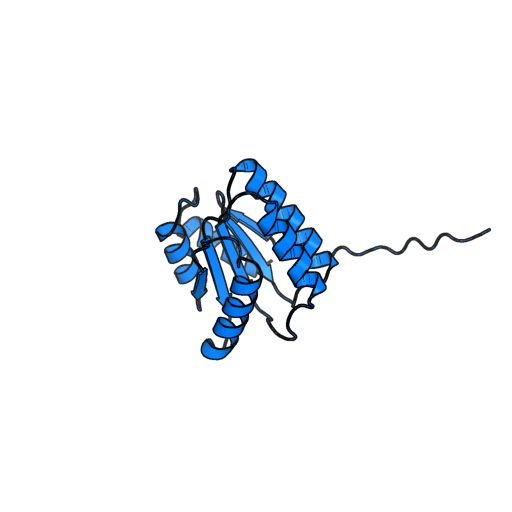423 5.199 1.00 98.25 142 GLU A C 1
ATOM 1072 O O . GLU A 1 142 ? -13.424 0.641 3.985 1.00 98.25 142 GLU A O 1
ATOM 1077 N N . LEU A 1 143 ? -12.301 -0.046 5.808 1.00 98.38 143 LEU A N 1
ATOM 1078 C CA . LEU A 1 143 ? -11.055 -0.309 5.094 1.00 98.38 143 LEU A CA 1
ATOM 1079 C C . LEU A 1 143 ? -11.196 -1.487 4.117 1.00 98.38 143 LEU A C 1
ATOM 1081 O O . LEU A 1 143 ? -10.694 -1.419 2.991 1.00 98.38 143 LEU A O 1
ATOM 1085 N N . VAL A 1 144 ? -11.903 -2.554 4.508 1.00 98.56 144 VAL A N 1
ATOM 1086 C CA . VAL A 1 144 ? -12.213 -3.689 3.625 1.00 98.56 144 VAL A CA 1
ATOM 1087 C C . VAL A 1 144 ? -13.061 -3.240 2.441 1.00 98.56 144 VAL A C 1
ATOM 1089 O O . VAL A 1 144 ? -12.753 -3.623 1.308 1.00 98.56 144 VAL A O 1
ATOM 1092 N N . ALA A 1 145 ? -14.096 -2.432 2.679 1.00 98.19 145 ALA A N 1
ATOM 1093 C CA . ALA A 1 145 ? -14.954 -1.902 1.627 1.00 98.19 145 ALA A CA 1
ATOM 1094 C C . ALA A 1 145 ? -14.147 -1.049 0.638 1.00 98.19 145 ALA A C 1
ATOM 1096 O O . ALA A 1 145 ? -14.149 -1.348 -0.557 1.00 98.19 145 ALA A O 1
ATOM 1097 N N . ALA A 1 146 ? -13.365 -0.083 1.136 1.00 97.75 146 ALA A N 1
ATOM 1098 C CA . ALA A 1 146 ? -12.540 0.797 0.309 1.00 97.75 146 ALA A CA 1
ATOM 1099 C C . ALA A 1 146 ? -11.509 0.023 -0.531 1.00 97.75 146 ALA A C 1
ATOM 1101 O O . ALA A 1 146 ? -11.352 0.279 -1.725 1.00 97.75 146 ALA A O 1
ATOM 1102 N N . ALA A 1 147 ? -10.818 -0.955 0.062 1.00 97.44 147 ALA A N 1
ATOM 1103 C CA . ALA A 1 147 ? -9.849 -1.776 -0.662 1.00 97.44 147 ALA A CA 1
ATOM 1104 C C . ALA A 1 147 ? -10.513 -2.712 -1.685 1.00 97.44 147 ALA A C 1
ATOM 1106 O O . ALA A 1 147 ? -9.954 -2.949 -2.756 1.00 97.44 147 ALA A O 1
ATOM 1107 N N . THR A 1 148 ? -11.704 -3.234 -1.386 1.00 97.31 148 THR A N 1
ATOM 1108 C CA . THR A 1 148 ? -12.447 -4.108 -2.304 1.00 97.31 148 THR A CA 1
ATOM 1109 C C . THR A 1 148 ? -12.988 -3.328 -3.497 1.00 97.31 148 THR A C 1
ATOM 1111 O O . THR A 1 148 ? -12.803 -3.767 -4.630 1.00 97.31 148 THR A O 1
ATOM 1114 N N . GLU A 1 149 ? -13.584 -2.158 -3.264 1.00 96.31 149 GLU A N 1
ATOM 1115 C CA . GLU A 1 149 ? -14.036 -1.247 -4.320 1.00 96.31 149 GLU A CA 1
ATOM 1116 C C . GLU A 1 149 ? -12.858 -0.806 -5.194 1.00 96.31 149 GLU A C 1
ATOM 1118 O O . GLU A 1 149 ? -12.904 -0.933 -6.420 1.00 96.31 149 GLU A O 1
ATOM 1123 N N . LEU A 1 150 ? -11.743 -0.404 -4.567 1.00 95.25 150 LEU A N 1
ATOM 1124 C CA . LEU A 1 150 ? -10.532 -0.035 -5.293 1.00 95.25 150 LEU A CA 1
ATOM 1125 C C . LEU A 1 150 ? -9.981 -1.181 -6.135 1.00 95.25 150 LEU A C 1
ATOM 1127 O O . LEU A 1 150 ? -9.330 -0.888 -7.127 1.00 95.25 150 LEU A O 1
ATOM 1131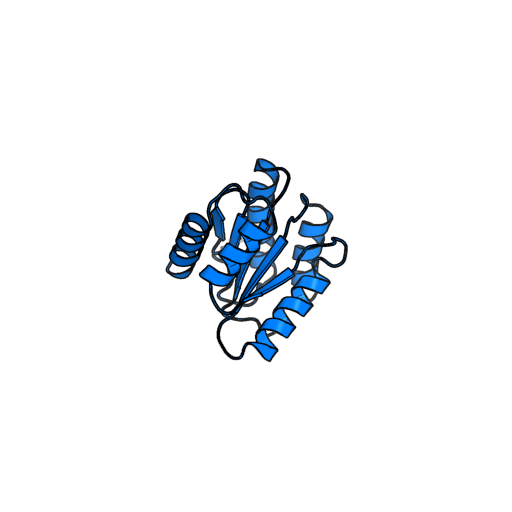 N N . ARG A 1 151 ? -10.208 -2.450 -5.773 1.00 91.69 151 ARG A N 1
ATOM 1132 C CA . ARG A 1 151 ? -9.758 -3.619 -6.547 1.00 91.69 151 ARG A CA 1
ATOM 1133 C C . ARG A 1 151 ? -10.651 -3.936 -7.751 1.00 91.69 151 ARG A C 1
ATOM 1135 O O . ARG A 1 151 ? -10.227 -4.663 -8.647 1.00 91.69 151 ARG A O 1
ATOM 1142 N N . GLN A 1 152 ? -11.876 -3.418 -7.765 1.00 90.31 152 GLN A N 1
ATOM 1143 C CA . GLN A 1 152 ? -12.887 -3.683 -8.794 1.00 90.31 152 GLN A CA 1
ATOM 1144 C C . GLN A 1 152 ? -13.002 -2.574 -9.850 1.00 90.31 152 GLN A C 1
ATOM 1146 O O . GLN A 1 152 ? -13.610 -2.816 -10.891 1.00 90.31 152 GLN A O 1
ATOM 1151 N N . SER A 1 153 ? -12.429 -1.391 -9.593 1.00 83.00 153 SER A N 1
ATOM 1152 C CA . SER A 1 153 ? -12.339 -0.273 -10.551 1.00 83.00 153 SER A CA 1
ATOM 1153 C C . SER A 1 153 ? -11.448 -0.529 -11.772 1.00 83.00 153 SER A C 1
ATOM 1155 O O . SER A 1 153 ? -11.426 0.336 -12.667 1.00 83.00 153 SER A O 1
#

Sequence (153 aa):
MGASSQRRIEVPVIRVATCGNVHVVHQLQVPDFEYAKAECAAFHRLAGQWGSASILMMFDKLLPLATPDVRAVYRHTVDNGPPINAWCGVVGGAMGMAASIATHIAAQVFSRQQVPMRVFRTIPQAAAWLTGTCETHCSDDELVAAATELRQS